Protein AF-A0A1A8MTJ3-F1 (afdb_monomer_lite)

Sequence (180 aa):
RNCRSVKGIQGRLRGGTGVELVFTKEMLSLSVSRVELHLQLSNPHRLDVLPIIPFMAKRNFPTRYSLTSVGDALELRVDLLFLFHQLQEAAGSAGQGSSSVNRWQVRLFSKEDLPDEKPSFGVLQDIGGDMWGDGVVPTLPALDLGLILGCSRAGAGIPCERGGVHLSHTPFMALHFRRS

Foldseek 3Di:
DFDKDKDKFFWDDDPPFFTWTFDFPVRLPFAFDWKKKKFKKFQQLPWDKDKDWPVCVVVVHHFDWDWDDDHRMIIIITTCVVVSVVVSVVSVVPPDDDDDRQTATEGEDFPVVDPPPDPPPVPPPDPPDDDPDDDDDPPPPRHYIYIYMWTDDPPHTDGCVVSRIDTPDGMMMMTIGGDD

Structure (mmCIF, N/CA/C/O backbone):
data_AF-A0A1A8MTJ3-F1
#
_entry.id   AF-A0A1A8MTJ3-F1
#
loop_
_atom_site.group_PDB
_atom_site.id
_atom_site.type_symbol
_atom_site.label_atom_id
_atom_site.label_alt_id
_atom_site.label_comp_id
_atom_site.label_asym_id
_atom_site.label_entity_id
_atom_site.label_seq_id
_atom_site.pdbx_PDB_ins_code
_atom_site.Cartn_x
_atom_site.Cartn_y
_atom_site.Cartn_z
_atom_site.occupancy
_atom_site.B_iso_or_equiv
_atom_site.auth_seq_id
_atom_site.auth_comp_id
_atom_site.auth_asym_id
_atom_site.auth_atom_id
_atom_site.pdbx_PDB_model_num
ATOM 1 N N . ARG A 1 1 ? -19.364 -20.459 11.140 1.00 47.44 1 ARG A N 1
ATOM 2 C CA . ARG A 1 1 ? -18.692 -19.860 9.958 1.00 47.44 1 ARG A CA 1
ATOM 3 C C . ARG A 1 1 ? -18.364 -18.408 10.308 1.00 47.44 1 ARG A C 1
ATOM 5 O O . ARG A 1 1 ? -19.293 -17.674 10.601 1.00 47.44 1 ARG A O 1
ATOM 12 N N . ASN A 1 2 ? -17.088 -18.009 10.368 1.00 57.38 2 ASN A N 1
ATOM 13 C CA . ASN A 1 2 ? -16.693 -16.638 10.734 1.00 57.38 2 ASN A CA 1
ATOM 14 C C . ASN A 1 2 ? -16.743 -15.724 9.503 1.00 57.38 2 ASN A C 1
ATOM 16 O O . ASN A 1 2 ? -15.823 -15.749 8.686 1.00 57.38 2 ASN A O 1
ATOM 20 N N . CYS A 1 3 ? -17.802 -14.925 9.369 1.00 65.94 3 CYS A N 1
ATOM 21 C CA . CYS A 1 3 ? -17.897 -13.905 8.327 1.00 65.94 3 CYS A CA 1
ATOM 22 C C . CYS A 1 3 ? -16.899 -12.776 8.616 1.00 65.94 3 CYS A C 1
ATOM 24 O O . CYS A 1 3 ? -17.062 -12.011 9.567 1.00 65.94 3 CYS A O 1
ATOM 26 N N . ARG A 1 4 ? -15.847 -12.674 7.799 1.00 81.75 4 ARG A N 1
ATOM 27 C CA . ARG A 1 4 ? -14.925 -11.533 7.823 1.00 81.75 4 ARG A CA 1
ATOM 28 C C . ARG A 1 4 ? -15.502 -10.431 6.942 1.00 81.75 4 ARG A C 1
ATOM 30 O O . ARG A 1 4 ? -15.884 -10.692 5.807 1.00 81.75 4 ARG A O 1
ATOM 37 N N . SER A 1 5 ? -15.586 -9.222 7.480 1.00 86.88 5 SER A N 1
ATOM 38 C CA . SER A 1 5 ? -16.018 -8.034 6.746 1.00 86.88 5 SER A CA 1
ATOM 39 C C . SER A 1 5 ? -14.805 -7.248 6.269 1.00 86.88 5 SER A C 1
ATOM 41 O O . SER A 1 5 ? -13.752 -7.271 6.908 1.00 86.88 5 SER A O 1
ATOM 43 N N . VAL A 1 6 ? -14.960 -6.557 5.142 1.00 89.31 6 VAL A N 1
ATOM 44 C CA . VAL A 1 6 ? -13.919 -5.707 4.557 1.00 89.31 6 VAL A CA 1
ATOM 45 C C . VAL A 1 6 ? -14.473 -4.301 4.387 1.00 89.31 6 VAL A C 1
ATOM 47 O O . VAL A 1 6 ? -15.604 -4.136 3.932 1.00 89.31 6 VAL A O 1
ATOM 50 N N . LYS A 1 7 ? -13.689 -3.289 4.762 1.00 89.81 7 LYS A N 1
ATOM 51 C CA . LYS A 1 7 ? -13.991 -1.881 4.492 1.00 89.81 7 LYS A CA 1
ATOM 52 C C . LYS A 1 7 ? -12.852 -1.267 3.690 1.00 89.81 7 LYS A C 1
ATOM 54 O O . LYS A 1 7 ? -11.717 -1.248 4.155 1.00 89.81 7 LYS A O 1
ATOM 59 N N . GLY A 1 8 ? -13.178 -0.783 2.494 1.00 90.75 8 GLY A N 1
ATOM 60 C CA . GLY A 1 8 ? -12.265 -0.014 1.655 1.00 90.75 8 GLY A CA 1
ATOM 61 C C . GLY A 1 8 ? -12.249 1.460 2.056 1.00 90.75 8 GLY A C 1
ATOM 62 O O . GLY A 1 8 ? -13.282 2.017 2.431 1.00 90.75 8 GLY A O 1
ATOM 63 N N . ILE A 1 9 ? -11.081 2.086 1.969 1.00 89.12 9 ILE A N 1
ATOM 64 C CA . ILE A 1 9 ? -10.860 3.513 2.198 1.00 89.12 9 ILE A CA 1
ATOM 65 C C . ILE A 1 9 ? -10.145 4.051 0.974 1.00 89.12 9 ILE A C 1
ATOM 67 O O . ILE A 1 9 ? -9.000 3.686 0.710 1.00 89.12 9 ILE A O 1
ATOM 71 N N . GLN A 1 10 ? -10.819 4.919 0.233 1.00 89.12 10 GLN A N 1
ATOM 72 C CA . GLN A 1 10 ? -10.225 5.526 -0.944 1.00 89.12 10 GLN A CA 1
ATOM 73 C C . GLN A 1 10 ? -9.253 6.634 -0.533 1.00 89.12 10 GLN A C 1
ATOM 75 O O . GLN A 1 10 ? -9.606 7.508 0.265 1.00 89.12 10 GLN A O 1
ATOM 80 N N . GLY A 1 11 ? -8.045 6.606 -1.094 1.00 85.19 11 GLY A N 1
ATOM 81 C CA . GLY A 1 11 ? -7.097 7.703 -0.970 1.00 85.19 11 GLY A CA 1
ATOM 82 C C . GLY A 1 11 ? -7.621 8.961 -1.656 1.00 85.19 11 GLY A C 1
ATOM 83 O O . GLY A 1 11 ? -8.259 8.897 -2.707 1.00 85.19 11 GLY A O 1
ATOM 84 N N . ARG A 1 12 ? -7.360 10.123 -1.061 1.00 83.12 12 ARG A N 1
ATOM 85 C CA . ARG A 1 12 ? -7.710 11.428 -1.627 1.00 83.12 12 ARG A CA 1
ATOM 86 C C . ARG A 1 12 ? -6.436 12.152 -2.022 1.00 83.12 12 ARG A C 1
ATOM 88 O O . ARG A 1 12 ? -5.570 12.365 -1.182 1.00 83.12 12 ARG A O 1
ATOM 95 N N . LEU A 1 13 ? -6.328 12.542 -3.288 1.00 75.56 13 LEU A N 1
ATOM 96 C CA . LEU A 1 13 ? -5.209 13.361 -3.746 1.00 75.56 13 LEU A CA 1
ATOM 97 C C . LEU A 1 13 ? -5.265 14.736 -3.072 1.00 75.56 13 LEU A C 1
ATOM 99 O O . LEU A 1 13 ? -6.319 15.375 -3.042 1.00 75.56 13 LEU A O 1
ATOM 103 N N . ARG A 1 14 ? -4.131 15.199 -2.545 1.00 71.12 14 ARG A N 1
ATOM 104 C CA . ARG A 1 14 ? -3.990 16.526 -1.942 1.00 71.12 14 ARG A CA 1
ATOM 105 C C . ARG A 1 14 ? -2.750 17.221 -2.492 1.00 71.12 14 ARG A C 1
ATOM 107 O O . ARG A 1 14 ? -1.659 16.665 -2.459 1.00 71.12 14 ARG A O 1
ATOM 114 N N . GLY A 1 15 ? -2.929 18.450 -2.983 1.00 63.28 15 GLY A N 1
ATOM 115 C CA . GLY A 1 15 ? -1.824 19.325 -3.397 1.00 63.28 15 GLY A CA 1
ATOM 116 C C . GLY A 1 15 ? -0.979 18.820 -4.573 1.00 63.28 15 GLY A C 1
ATOM 117 O O . GLY A 1 15 ? 0.126 19.307 -4.752 1.00 63.28 15 GLY A O 1
ATOM 118 N N . GLY A 1 16 ? -1.467 17.849 -5.351 1.00 58.81 16 GLY A N 1
ATOM 119 C CA . GLY A 1 16 ? -0.779 17.319 -6.537 1.00 58.81 16 GLY A CA 1
ATOM 120 C C . GLY A 1 16 ? 0.297 16.261 -6.269 1.00 58.81 16 GLY A C 1
ATOM 121 O O . GLY A 1 16 ? 0.667 15.564 -7.205 1.00 58.81 16 GLY A O 1
ATOM 122 N N . THR A 1 17 ? 0.750 16.087 -5.022 1.00 64.56 17 THR A N 1
ATOM 123 C CA . THR A 1 17 ? 1.890 15.203 -4.695 1.00 64.56 17 THR A CA 1
ATOM 124 C C . THR A 1 17 ? 1.617 14.184 -3.582 1.00 64.56 17 THR A C 1
ATOM 126 O O . THR A 1 17 ? 2.391 13.251 -3.411 1.00 64.56 17 THR A O 1
ATOM 129 N N . GLY A 1 18 ? 0.514 14.304 -2.829 1.00 71.06 18 GLY A N 1
ATOM 130 C CA . GLY A 1 18 ? 0.212 13.420 -1.691 1.00 71.06 18 GLY A CA 1
ATOM 131 C C . GLY A 1 18 ? -1.132 12.694 -1.786 1.00 71.06 18 GLY A C 1
ATOM 132 O O . GLY A 1 18 ? -2.064 13.171 -2.438 1.00 71.06 18 GLY A O 1
ATOM 133 N N . VAL A 1 19 ? -1.253 11.558 -1.086 1.00 78.56 19 VAL A N 1
ATOM 134 C CA . VAL A 1 19 ? -2.491 10.764 -0.973 1.00 78.56 19 VAL A CA 1
ATOM 135 C C . VAL A 1 19 ? -2.907 10.658 0.494 1.00 78.56 19 VAL A C 1
ATOM 137 O O . VAL A 1 19 ? -2.284 9.964 1.283 1.00 78.56 19 VAL A O 1
ATOM 140 N N . GLU A 1 20 ? -4.007 11.293 0.877 1.00 80.38 20 GLU A N 1
ATOM 141 C CA . GLU A 1 20 ? -4.513 11.223 2.249 1.00 80.38 20 GLU A CA 1
ATOM 142 C C . GLU A 1 20 ? -5.528 10.094 2.439 1.00 80.38 20 GLU A C 1
ATOM 144 O O . GLU A 1 20 ? -6.417 9.884 1.609 1.00 80.38 20 GLU A O 1
ATOM 149 N N . LEU A 1 21 ? -5.430 9.400 3.575 1.00 81.38 21 LEU A N 1
ATOM 150 C CA . LEU A 1 21 ? -6.361 8.358 4.002 1.00 81.38 21 LEU A CA 1
ATOM 151 C C . LEU A 1 21 ? -6.960 8.755 5.349 1.00 81.38 21 LEU A C 1
ATOM 153 O O . LEU A 1 21 ? -6.253 8.911 6.340 1.00 81.38 21 LEU A O 1
ATOM 157 N N . VAL A 1 22 ? -8.279 8.930 5.385 1.00 81.25 22 VAL A N 1
ATOM 158 C CA . VAL A 1 22 ? -8.980 9.431 6.572 1.00 81.25 22 VAL A CA 1
ATOM 159 C C . VAL A 1 22 ? -9.658 8.278 7.300 1.00 81.25 22 VAL A C 1
ATOM 161 O O . VAL A 1 22 ? -10.493 7.578 6.724 1.00 81.25 22 VAL A O 1
ATOM 164 N N . PHE A 1 23 ? -9.339 8.116 8.584 1.00 80.62 23 PHE A N 1
ATOM 165 C CA . PHE A 1 23 ? -10.019 7.168 9.460 1.00 80.62 23 PHE A CA 1
ATOM 166 C C . PHE A 1 23 ? -11.048 7.879 10.324 1.00 80.62 23 PHE A C 1
ATOM 168 O O . PHE A 1 23 ? -10.797 8.932 10.904 1.00 80.62 23 PHE A O 1
ATOM 175 N N . THR A 1 24 ? -12.216 7.264 10.424 1.00 81.56 24 THR A N 1
ATOM 176 C CA . THR A 1 24 ? -13.270 7.700 11.339 1.00 81.56 24 THR A CA 1
ATOM 177 C C . THR A 1 24 ? -13.133 6.975 12.675 1.00 81.56 24 THR A C 1
ATOM 179 O O . THR A 1 24 ? -12.492 5.921 12.756 1.00 81.56 24 THR A O 1
ATOM 182 N N . LYS A 1 25 ? -13.748 7.510 13.732 1.00 79.44 25 LYS A N 1
ATOM 183 C CA . LYS A 1 25 ? -13.713 6.888 15.062 1.00 79.44 25 LYS A CA 1
ATOM 184 C C . LYS A 1 25 ? -14.313 5.480 15.035 1.00 79.44 25 LYS A C 1
ATOM 186 O O . LYS A 1 25 ? -13.770 4.575 15.658 1.00 79.44 25 LYS A O 1
ATOM 191 N N . GLU A 1 26 ? -15.363 5.280 14.244 1.00 82.69 26 GLU A N 1
ATOM 192 C CA . GLU A 1 26 ? -16.036 3.992 14.063 1.00 82.69 26 GLU A CA 1
ATOM 193 C C . GLU A 1 26 ? -15.133 2.961 13.382 1.00 82.69 26 GLU A C 1
ATOM 195 O O . GLU A 1 26 ? -15.327 1.765 13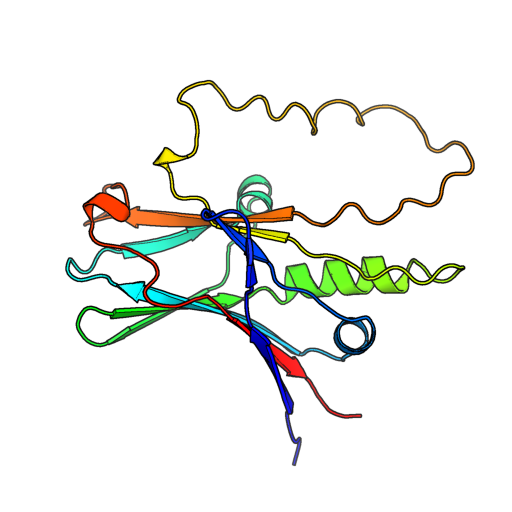.550 1.00 82.69 26 GLU A O 1
ATOM 200 N N . MET A 1 27 ? -14.161 3.403 12.580 1.00 83.56 27 MET A N 1
ATOM 201 C CA . MET A 1 27 ? -13.182 2.511 11.955 1.00 83.56 27 MET A CA 1
ATOM 202 C C . MET A 1 27 ? -12.068 2.145 12.927 1.00 83.56 27 MET A C 1
ATOM 204 O O . MET A 1 27 ? -11.638 0.995 12.949 1.00 83.56 27 MET A O 1
ATOM 208 N N . LEU A 1 28 ? -11.638 3.103 13.749 1.00 85.25 28 LEU A N 1
ATOM 209 C CA . LEU A 1 28 ? -10.637 2.884 14.792 1.00 85.25 28 LEU A CA 1
ATOM 210 C C . LEU A 1 28 ? -11.163 2.023 15.947 1.00 85.25 28 LEU A C 1
ATOM 212 O O . LEU A 1 28 ? -10.363 1.429 16.657 1.00 85.25 28 LEU A O 1
ATOM 216 N N . SER A 1 29 ? -12.478 1.893 16.125 1.00 85.19 29 SER A N 1
ATOM 217 C CA . SER A 1 29 ? -13.064 0.989 17.123 1.00 85.19 29 SER A CA 1
ATOM 218 C C . SER A 1 29 ? -13.241 -0.457 16.637 1.00 85.19 29 SER A C 1
ATOM 220 O O . SER A 1 29 ? -13.648 -1.316 17.418 1.00 85.19 29 SER A O 1
ATOM 222 N N . LEU A 1 30 ? -12.951 -0.761 15.366 1.00 87.06 30 LEU A N 1
ATOM 223 C CA . LEU A 1 30 ? -13.112 -2.113 14.828 1.00 87.06 30 LEU A CA 1
ATOM 224 C C . LEU A 1 30 ? -12.029 -3.064 15.354 1.00 87.06 30 LEU A C 1
ATOM 226 O O . LEU A 1 30 ? -10.851 -2.718 15.434 1.00 87.06 30 LEU A O 1
ATOM 230 N N . SER A 1 31 ? -12.406 -4.321 15.604 1.00 88.50 31 SER A N 1
ATOM 231 C CA . SER A 1 31 ? -11.446 -5.411 15.812 1.00 88.50 31 SER A CA 1
ATOM 232 C C . SER A 1 31 ? -10.861 -5.843 14.463 1.00 88.50 31 SER A C 1
ATOM 234 O O . SER A 1 31 ? -11.333 -6.779 13.803 1.00 88.50 31 SER A O 1
ATOM 236 N N . VAL A 1 32 ? -9.878 -5.070 14.001 1.00 89.69 32 VAL A N 1
ATOM 237 C CA . VAL A 1 32 ? -9.203 -5.273 12.721 1.00 89.69 32 VAL A CA 1
ATOM 238 C C . VAL A 1 32 ? -8.145 -6.366 12.855 1.00 89.69 32 VAL A C 1
ATOM 240 O O . VAL A 1 32 ? -7.379 -6.413 13.808 1.00 89.69 32 VAL A O 1
ATOM 243 N N . SER A 1 33 ? -8.128 -7.267 11.878 1.00 90.38 33 SER A N 1
ATOM 244 C CA . SER A 1 33 ? -7.227 -8.424 11.804 1.00 90.38 33 SER A CA 1
ATOM 245 C C . SER A 1 33 ? -6.190 -8.317 10.686 1.00 90.38 33 SER A C 1
ATOM 247 O O . SER A 1 33 ? -5.244 -9.098 10.659 1.00 90.38 33 SER A O 1
ATOM 249 N N . ARG A 1 34 ? -6.388 -7.392 9.739 1.00 91.56 34 ARG A N 1
ATOM 250 C CA . ARG A 1 34 ? -5.459 -7.087 8.647 1.00 91.56 34 ARG A CA 1
ATOM 251 C C . ARG A 1 34 ? -5.771 -5.703 8.082 1.00 91.56 34 ARG A C 1
ATOM 253 O O . ARG A 1 34 ? -6.943 -5.372 7.891 1.00 91.56 34 ARG A O 1
ATOM 260 N N . VAL A 1 35 ? -4.719 -4.941 7.800 1.00 92.88 35 VAL A N 1
ATOM 261 C CA . VAL A 1 35 ? -4.780 -3.626 7.157 1.00 92.88 35 VAL A CA 1
ATOM 262 C C . VAL A 1 35 ? -3.793 -3.618 6.009 1.00 92.88 35 VAL A C 1
ATOM 264 O O . VAL A 1 35 ? -2.599 -3.765 6.243 1.00 92.88 35 VAL A O 1
ATOM 267 N N . GLU A 1 36 ? -4.282 -3.450 4.788 1.00 95.12 36 GLU A N 1
ATOM 268 C CA . GLU A 1 36 ? -3.439 -3.455 3.592 1.00 95.12 36 GLU A CA 1
ATOM 269 C C . GLU A 1 36 ? -3.616 -2.148 2.821 1.00 95.12 36 GLU A C 1
ATOM 271 O O . GLU A 1 36 ? -4.739 -1.736 2.535 1.00 95.12 36 GLU A O 1
ATOM 276 N N . LEU A 1 37 ? -2.510 -1.487 2.483 1.00 93.25 37 LEU A N 1
ATOM 277 C CA . LEU A 1 37 ? -2.483 -0.415 1.491 1.00 93.25 37 LEU A CA 1
ATOM 278 C C . LEU A 1 37 ? -2.183 -1.024 0.126 1.00 93.25 37 LEU A C 1
ATOM 280 O O . LEU A 1 37 ? -1.150 -1.669 -0.044 1.00 93.25 37 LEU A O 1
ATOM 284 N N . HIS A 1 38 ? -3.072 -0.795 -0.833 1.00 94.88 38 HIS A N 1
ATOM 285 C CA . HIS A 1 38 ? -2.966 -1.302 -2.193 1.00 94.88 38 HIS A CA 1
ATOM 286 C C . HIS A 1 38 ? -2.509 -0.187 -3.130 1.00 94.88 38 HIS A C 1
ATOM 288 O O . HIS A 1 38 ? -3.153 0.861 -3.237 1.00 94.88 38 HIS A O 1
ATOM 294 N N . LEU A 1 39 ? -1.403 -0.437 -3.828 1.00 93.19 39 LEU A N 1
ATOM 295 C CA . LEU A 1 39 ? -0.857 0.416 -4.871 1.00 93.19 39 LEU A CA 1
ATOM 296 C C . LEU A 1 39 ? -0.869 -0.362 -6.184 1.00 93.19 39 LEU A C 1
ATOM 298 O O . LEU A 1 39 ? -0.390 -1.495 -6.248 1.00 93.19 39 LEU A O 1
ATOM 302 N N . GLN A 1 40 ? -1.390 0.264 -7.235 1.00 93.88 40 GLN A N 1
ATOM 303 C CA . GLN A 1 40 ? -1.208 -0.220 -8.598 1.00 93.88 40 GLN A CA 1
ATOM 304 C C . GLN A 1 40 ? -0.140 0.624 -9.269 1.00 93.88 40 GLN A C 1
ATOM 306 O O . GLN A 1 40 ? -0.276 1.846 -9.365 1.00 93.88 40 GLN A O 1
ATOM 311 N N . LEU A 1 41 ? 0.923 -0.043 -9.696 1.00 93.94 41 LEU A N 1
ATOM 312 C CA . LEU A 1 41 ? 2.089 0.569 -10.299 1.00 93.94 41 LEU A CA 1
ATOM 313 C C . LEU A 1 41 ? 2.232 0.071 -11.734 1.00 93.94 41 LEU A C 1
ATOM 315 O O . LEU A 1 41 ? 2.103 -1.123 -11.999 1.00 93.94 41 LEU A O 1
ATOM 319 N N . SER A 1 42 ? 2.562 0.974 -12.645 1.00 95.12 42 SER A N 1
ATOM 320 C CA . SER A 1 42 ? 3.178 0.598 -13.911 1.00 95.12 42 SER A CA 1
ATOM 321 C C . SER A 1 42 ? 4.609 0.144 -13.633 1.00 95.12 42 SER A C 1
ATOM 323 O O . SER A 1 42 ? 5.264 0.684 -12.746 1.00 95.12 42 SER A O 1
ATOM 325 N N . ASN A 1 43 ? 5.087 -0.877 -14.329 1.00 95.06 43 ASN A N 1
ATOM 326 C CA . ASN A 1 43 ? 6.440 -1.414 -14.227 1.00 95.06 43 ASN A CA 1
ATOM 327 C C . ASN A 1 43 ? 6.860 -2.096 -15.551 1.00 95.06 43 ASN A C 1
ATOM 329 O O . ASN A 1 43 ? 7.163 -3.295 -15.564 1.00 95.06 43 ASN A O 1
ATOM 333 N N . PRO A 1 44 ? 6.903 -1.357 -16.679 1.00 93.56 44 PRO A N 1
ATOM 334 C CA . PRO A 1 44 ? 7.158 -1.930 -18.007 1.00 93.56 44 PRO A CA 1
ATOM 335 C C . PRO A 1 44 ? 8.558 -2.542 -18.126 1.00 93.56 44 PRO A C 1
ATOM 337 O O . PRO A 1 44 ? 8.787 -3.481 -18.882 1.00 93.56 44 PRO A O 1
ATOM 340 N N . HIS A 1 45 ? 9.510 -2.042 -17.337 1.00 92.25 45 HIS A N 1
ATOM 341 C CA . HIS A 1 45 ? 10.882 -2.538 -17.328 1.00 92.25 45 HIS A CA 1
ATOM 342 C C . HIS A 1 45 ? 11.161 -3.572 -16.233 1.00 92.25 45 HIS A C 1
ATOM 344 O O . HIS A 1 45 ? 12.333 -3.883 -15.996 1.00 92.25 45 HIS A O 1
ATOM 350 N N . ARG A 1 46 ? 10.108 -4.077 -15.572 1.00 91.62 46 ARG A N 1
ATOM 351 C CA . ARG A 1 46 ? 10.153 -5.171 -14.590 1.00 91.62 46 ARG A CA 1
ATOM 352 C C . ARG A 1 46 ? 11.245 -4.991 -13.540 1.00 91.62 46 ARG A C 1
ATOM 354 O O . ARG A 1 46 ? 12.055 -5.882 -13.303 1.00 91.62 46 ARG A O 1
ATOM 361 N N . LEU A 1 47 ? 11.285 -3.803 -12.951 1.00 92.62 47 LEU A N 1
ATOM 362 C CA . LEU A 1 47 ? 12.188 -3.503 -11.851 1.00 92.62 47 LEU A CA 1
ATOM 363 C C . LEU A 1 47 ? 11.755 -4.213 -10.577 1.00 92.62 47 LEU A C 1
ATOM 365 O O . LEU A 1 47 ? 10.560 -4.421 -10.349 1.00 92.62 47 LEU A O 1
ATOM 369 N N . ASP A 1 48 ? 12.736 -4.499 -9.728 1.00 92.56 48 ASP A N 1
ATOM 370 C CA . ASP A 1 48 ? 12.499 -4.914 -8.355 1.00 92.56 48 ASP A CA 1
ATOM 371 C C . ASP A 1 48 ? 12.041 -3.681 -7.566 1.00 92.56 48 ASP A C 1
ATOM 373 O O . ASP A 1 48 ? 12.765 -2.687 -7.491 1.00 92.56 48 ASP A O 1
ATOM 377 N N . VAL A 1 49 ? 10.829 -3.721 -7.007 1.00 93.25 49 VAL A N 1
ATOM 378 C CA . VAL A 1 49 ? 10.226 -2.599 -6.267 1.00 93.25 49 VAL A CA 1
ATOM 379 C C . VAL A 1 49 ? 10.119 -2.951 -4.788 1.00 93.25 49 VAL A C 1
ATOM 381 O O . VAL A 1 49 ? 9.582 -3.993 -4.425 1.00 93.25 49 VAL A O 1
ATOM 384 N N . LEU A 1 50 ? 10.590 -2.058 -3.923 1.00 92.94 50 LEU A N 1
ATOM 385 C CA . LEU A 1 50 ? 10.625 -2.235 -2.476 1.00 92.94 50 LEU A CA 1
ATOM 386 C C . LEU A 1 50 ? 9.887 -1.083 -1.778 1.00 92.94 50 LEU A C 1
ATOM 388 O O . LEU A 1 50 ? 10.324 0.065 -1.887 1.00 92.94 50 LEU A O 1
ATOM 392 N N . PRO A 1 51 ? 8.800 -1.352 -1.033 1.00 92.75 51 PRO A N 1
ATOM 393 C CA . PRO A 1 51 ? 8.182 -0.346 -0.180 1.00 92.75 51 PRO A CA 1
ATOM 394 C C . PRO A 1 51 ? 9.037 -0.095 1.062 1.00 92.75 51 PRO A C 1
ATOM 396 O O . PRO A 1 51 ? 9.416 -1.023 1.778 1.00 92.75 51 PRO A O 1
ATOM 399 N N . ILE A 1 52 ? 9.295 1.174 1.355 1.00 88.50 52 ILE A N 1
ATOM 400 C CA . ILE A 1 52 ? 10.046 1.602 2.531 1.00 88.50 52 ILE A CA 1
ATOM 401 C C . ILE A 1 52 ? 9.198 2.602 3.303 1.00 88.50 52 ILE A C 1
ATOM 403 O O . ILE A 1 52 ? 8.886 3.678 2.799 1.00 88.50 52 ILE A O 1
ATOM 407 N N . ILE A 1 53 ? 8.863 2.267 4.548 1.00 87.44 53 ILE A N 1
ATOM 408 C CA . ILE A 1 53 ? 8.267 3.211 5.499 1.00 87.44 53 ILE A CA 1
ATOM 409 C C . ILE A 1 53 ? 9.410 3.788 6.346 1.00 87.44 53 ILE A C 1
ATOM 411 O O . ILE A 1 53 ? 9.920 3.079 7.221 1.00 87.44 53 ILE A O 1
ATOM 415 N N . PRO A 1 54 ? 9.847 5.050 6.141 1.00 84.50 54 PRO A N 1
ATOM 416 C CA . PRO A 1 54 ? 11.050 5.585 6.786 1.00 84.50 54 PRO A CA 1
ATOM 417 C C . PRO A 1 54 ? 11.003 5.529 8.317 1.00 84.50 54 PRO A C 1
ATOM 419 O O . PRO A 1 54 ? 12.017 5.272 8.962 1.00 84.50 54 PRO A O 1
ATOM 422 N N . PHE A 1 55 ? 9.817 5.712 8.906 1.00 80.62 55 PHE A N 1
ATOM 423 C CA . PHE A 1 55 ? 9.596 5.586 10.349 1.00 80.62 55 PHE A CA 1
ATOM 424 C C . PHE A 1 55 ? 9.938 4.184 10.884 1.00 80.62 55 PHE A C 1
ATOM 426 O O . PHE A 1 55 ? 10.488 4.064 11.982 1.00 80.62 55 PHE A O 1
ATOM 433 N N . MET A 1 56 ? 9.619 3.134 10.120 1.00 82.25 56 MET A N 1
ATOM 434 C CA . MET A 1 56 ? 9.923 1.744 10.469 1.00 82.25 56 MET A CA 1
ATOM 435 C C . MET A 1 56 ? 11.388 1.415 10.188 1.00 82.25 56 MET A C 1
ATOM 437 O O . MET A 1 56 ? 12.068 0.873 11.057 1.00 82.25 56 MET A O 1
ATOM 441 N N . ALA A 1 57 ? 11.894 1.825 9.021 1.00 84.12 57 ALA A N 1
ATOM 442 C CA . ALA A 1 57 ? 13.274 1.586 8.610 1.00 84.12 57 ALA A CA 1
ATOM 443 C C . ALA A 1 57 ? 14.288 2.174 9.605 1.00 84.12 57 ALA A C 1
ATOM 445 O O . ALA A 1 57 ? 15.212 1.481 10.016 1.00 84.12 57 ALA A O 1
ATOM 446 N N . LYS A 1 58 ? 14.067 3.409 10.086 1.00 85.44 58 LYS A N 1
ATOM 447 C CA . LYS A 1 58 ? 14.910 4.053 11.115 1.00 85.44 58 LYS A CA 1
ATOM 448 C C . LYS A 1 58 ? 14.994 3.272 12.432 1.00 85.44 58 LYS A C 1
ATOM 450 O O . LYS A 1 58 ? 15.929 3.474 13.196 1.00 85.44 58 LYS A O 1
ATOM 455 N N . ARG A 1 59 ? 14.009 2.418 12.715 1.00 82.38 59 ARG A N 1
ATOM 456 C CA . ARG A 1 59 ? 13.933 1.585 13.925 1.00 82.38 59 ARG A CA 1
ATOM 457 C C . ARG A 1 59 ? 14.241 0.114 13.649 1.00 82.38 59 ARG A C 1
ATOM 459 O O . ARG A 1 59 ? 13.967 -0.726 14.496 1.00 82.38 59 ARG A O 1
ATOM 466 N N . ASN A 1 60 ? 14.785 -0.201 12.472 1.00 81.81 60 ASN A N 1
ATOM 467 C CA . ASN A 1 60 ? 15.077 -1.563 12.025 1.00 81.81 60 ASN A CA 1
ATOM 468 C C . ASN A 1 60 ? 13.851 -2.493 12.005 1.00 81.81 60 ASN A C 1
ATOM 470 O O . ASN A 1 60 ? 13.989 -3.712 12.098 1.00 81.81 60 ASN A O 1
ATOM 474 N N . PHE A 1 61 ? 12.644 -1.936 11.852 1.00 81.81 61 PHE A N 1
ATOM 475 C CA . PHE A 1 61 ? 11.447 -2.739 11.635 1.00 81.81 61 PHE A CA 1
ATOM 476 C C . PHE A 1 61 ? 11.256 -3.009 10.138 1.00 81.81 61 PHE A C 1
ATOM 478 O O . PHE A 1 61 ? 11.253 -2.063 9.341 1.00 81.81 61 PHE A O 1
ATOM 485 N N . PRO A 1 62 ? 11.057 -4.275 9.730 1.00 82.06 62 PRO A N 1
ATOM 486 C CA . PRO A 1 62 ? 10.829 -4.603 8.332 1.00 82.06 62 PRO A CA 1
ATOM 487 C C . PRO A 1 62 ? 9.456 -4.095 7.879 1.00 82.06 62 PRO A C 1
ATOM 489 O O . PRO A 1 62 ? 8.455 -4.262 8.578 1.00 82.06 62 PRO A O 1
ATOM 492 N N . THR A 1 63 ? 9.394 -3.522 6.676 1.00 87.19 63 THR A N 1
ATOM 493 C CA . THR A 1 63 ? 8.113 -3.251 6.010 1.00 87.19 63 THR A CA 1
ATOM 494 C C . THR A 1 63 ? 7.599 -4.571 5.443 1.00 87.19 63 THR A C 1
ATOM 496 O O . THR A 1 63 ? 8.276 -5.198 4.632 1.00 87.19 63 THR A O 1
ATOM 499 N N . ARG A 1 64 ? 6.432 -5.033 5.900 1.00 92.00 64 ARG A N 1
ATOM 500 C CA . ARG A 1 64 ? 5.799 -6.257 5.390 1.00 92.00 64 ARG A CA 1
ATOM 501 C C . ARG A 1 64 ? 4.976 -5.920 4.154 1.00 92.00 64 ARG A C 1
ATOM 503 O O . ARG A 1 64 ? 4.157 -5.006 4.189 1.00 92.00 64 ARG A O 1
ATOM 510 N N . TYR A 1 65 ? 5.189 -6.651 3.068 1.00 94.50 65 TYR A N 1
ATOM 511 C CA . TYR A 1 65 ? 4.490 -6.408 1.813 1.00 94.50 65 TYR A CA 1
ATOM 512 C C . TYR A 1 65 ? 4.383 -7.674 0.962 1.00 94.50 65 TYR A C 1
ATOM 514 O O . TYR A 1 65 ? 5.061 -8.670 1.210 1.00 94.50 65 TYR A O 1
ATOM 522 N N . SER A 1 66 ? 3.523 -7.619 -0.050 1.00 94.44 66 SER A N 1
ATOM 523 C CA . SER A 1 66 ? 3.441 -8.616 -1.114 1.00 94.44 66 SER A CA 1
ATOM 524 C C . SER A 1 66 ? 3.369 -7.929 -2.472 1.00 94.44 66 SER A C 1
ATOM 526 O O . SER A 1 66 ? 2.849 -6.817 -2.591 1.00 94.44 66 SER A O 1
ATOM 528 N N . LEU A 1 67 ? 3.916 -8.600 -3.482 1.00 94.81 67 LEU A N 1
ATOM 529 C CA . LEU A 1 67 ? 3.953 -8.135 -4.860 1.00 94.81 67 LEU A CA 1
ATOM 530 C C . LEU A 1 67 ? 3.284 -9.164 -5.758 1.00 94.81 67 LEU A C 1
ATOM 532 O O . LEU A 1 67 ? 3.552 -10.358 -5.644 1.00 94.81 67 LEU A O 1
ATOM 536 N N . THR A 1 68 ? 2.435 -8.694 -6.662 1.00 93.81 68 THR A N 1
ATOM 537 C CA . THR A 1 68 ? 1.868 -9.508 -7.740 1.00 93.81 68 THR A CA 1
ATOM 538 C C . THR A 1 68 ? 2.089 -8.780 -9.057 1.00 93.81 68 THR A C 1
ATOM 540 O O . THR A 1 68 ? 1.622 -7.658 -9.225 1.00 93.81 68 THR A O 1
ATOM 543 N N . SER A 1 69 ? 2.824 -9.392 -9.986 1.00 90.81 69 SER A N 1
ATOM 544 C CA . SER A 1 69 ? 3.052 -8.824 -11.319 1.00 90.81 69 SER A CA 1
ATOM 545 C C . SER A 1 69 ? 2.046 -9.394 -12.315 1.00 90.81 69 SER A C 1
ATOM 547 O O . SER A 1 69 ? 1.818 -10.604 -12.348 1.00 90.81 69 SER A O 1
ATOM 549 N N . VAL A 1 70 ? 1.446 -8.516 -13.120 1.00 88.94 70 VAL A N 1
ATOM 550 C CA . VAL A 1 70 ? 0.515 -8.869 -14.196 1.00 88.94 70 VAL A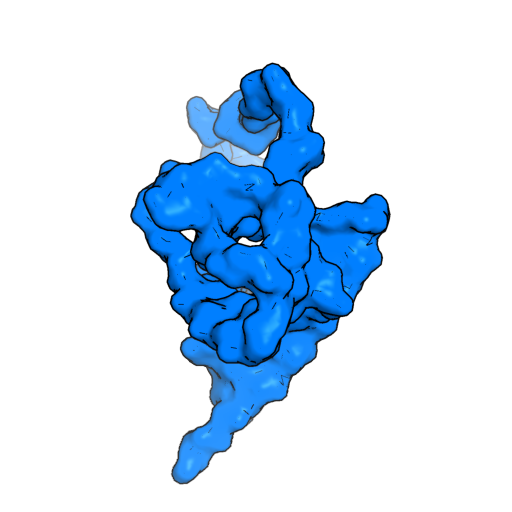 CA 1
ATOM 551 C C . VAL A 1 70 ? 0.885 -8.047 -15.428 1.00 88.94 70 VAL A C 1
ATOM 553 O O . VAL A 1 70 ? 0.582 -6.858 -15.508 1.00 88.94 70 VAL A O 1
ATOM 556 N N . GLY A 1 71 ? 1.557 -8.681 -16.392 1.00 89.06 71 GLY A N 1
ATOM 557 C CA . GLY A 1 71 ? 2.072 -7.993 -17.579 1.00 89.06 71 GLY A CA 1
ATOM 558 C C . GLY A 1 71 ? 3.078 -6.904 -17.201 1.00 89.06 71 GLY A C 1
ATOM 559 O O . GLY A 1 71 ? 4.062 -7.185 -16.519 1.00 89.06 71 GLY A O 1
ATOM 560 N N . ASP A 1 72 ? 2.797 -5.674 -17.624 1.00 91.75 72 ASP A N 1
ATOM 561 C CA . ASP A 1 72 ? 3.608 -4.490 -17.320 1.00 91.75 72 ASP A CA 1
ATOM 562 C C . ASP A 1 72 ? 3.135 -3.757 -16.059 1.00 91.75 72 ASP A C 1
ATOM 564 O O . ASP A 1 72 ? 3.647 -2.690 -15.740 1.00 91.75 72 ASP A O 1
ATOM 568 N N . ALA A 1 73 ? 2.154 -4.302 -15.336 1.00 93.25 73 ALA A N 1
ATOM 569 C CA . ALA A 1 73 ? 1.659 -3.747 -14.084 1.00 93.25 73 ALA A CA 1
ATOM 570 C C . ALA A 1 73 ? 2.132 -4.566 -12.875 1.00 93.25 73 ALA A C 1
ATOM 572 O O . ALA A 1 73 ? 2.399 -5.772 -12.945 1.00 93.25 73 ALA A O 1
ATOM 573 N N . LEU A 1 74 ? 2.203 -3.892 -11.734 1.00 94.81 74 LEU A N 1
ATOM 574 C CA . LEU A 1 74 ? 2.577 -4.443 -10.443 1.00 94.81 74 LEU A CA 1
ATOM 575 C C . LEU A 1 74 ? 1.549 -4.010 -9.394 1.00 94.81 74 LEU A C 1
ATOM 577 O O . LEU A 1 74 ? 1.350 -2.820 -9.150 1.00 94.81 74 LEU A O 1
ATOM 581 N N . GLU A 1 75 ? 0.907 -4.981 -8.751 1.00 95.50 75 GLU A N 1
ATOM 582 C CA . GLU A 1 75 ? 0.109 -4.746 -7.553 1.00 95.50 75 GLU A CA 1
ATOM 583 C C . GLU A 1 75 ? 1.000 -4.920 -6.320 1.00 95.50 75 GLU A C 1
ATOM 585 O O . GLU A 1 75 ? 1.505 -6.012 -6.043 1.00 95.50 75 GLU A O 1
ATOM 590 N N . LEU A 1 76 ? 1.179 -3.833 -5.574 1.00 95.25 76 LEU A N 1
ATOM 591 C CA . LEU A 1 76 ? 1.909 -3.799 -4.316 1.00 95.25 76 LEU A CA 1
ATOM 592 C C . LEU A 1 76 ? 0.919 -3.665 -3.158 1.00 95.25 76 LEU A C 1
ATOM 594 O O . LEU A 1 76 ? 0.148 -2.708 -3.098 1.00 95.25 76 LEU A O 1
ATOM 598 N N . ARG A 1 77 ? 0.969 -4.609 -2.214 1.00 96.00 77 ARG A N 1
ATOM 599 C CA . ARG A 1 77 ? 0.163 -4.581 -0.986 1.00 96.00 77 ARG A CA 1
ATOM 600 C C . ARG A 1 77 ? 1.077 -4.453 0.218 1.00 96.00 77 ARG A C 1
ATOM 602 O O . ARG A 1 77 ? 1.896 -5.340 0.448 1.00 96.00 77 ARG A O 1
ATOM 609 N N . VAL A 1 78 ? 0.937 -3.375 0.979 1.00 94.19 78 VAL A N 1
ATOM 610 C CA . VAL A 1 78 ? 1.741 -3.098 2.178 1.00 94.19 78 VAL A CA 1
ATOM 611 C C . VAL A 1 78 ? 0.897 -3.364 3.418 1.00 94.19 78 VAL A C 1
ATOM 613 O O . VAL A 1 78 ? -0.186 -2.799 3.551 1.00 94.19 78 VAL A O 1
ATOM 616 N N . ASP A 1 79 ? 1.385 -4.212 4.321 1.00 92.88 79 ASP A N 1
ATOM 617 C CA . ASP A 1 79 ? 0.726 -4.499 5.596 1.00 92.88 79 ASP A CA 1
ATOM 618 C C . ASP A 1 79 ? 1.015 -3.370 6.591 1.00 92.88 79 ASP A C 1
ATOM 620 O O . ASP A 1 79 ? 2.166 -3.067 6.914 1.00 92.88 79 ASP A O 1
ATOM 624 N N . LEU A 1 80 ? -0.055 -2.739 7.064 1.00 90.75 80 LEU A N 1
ATOM 625 C CA . LEU A 1 80 ? -0.022 -1.601 7.975 1.00 90.75 80 LEU A CA 1
ATOM 626 C C . LEU A 1 80 ? -0.722 -1.909 9.302 1.00 90.75 80 LEU A C 1
ATOM 628 O O . LEU A 1 80 ? -1.028 -0.984 10.053 1.00 90.75 80 LEU A O 1
ATOM 632 N N . LEU A 1 81 ? -0.983 -3.184 9.616 1.00 90.12 81 LEU A N 1
ATOM 633 C CA . LEU A 1 81 ? -1.721 -3.569 10.822 1.00 90.12 81 LEU A CA 1
ATOM 634 C C . LEU A 1 81 ? -1.058 -3.031 12.095 1.00 90.12 81 LEU A C 1
ATOM 636 O O . LEU A 1 81 ? -1.737 -2.490 12.962 1.00 90.12 81 LEU A O 1
ATOM 640 N N . PHE A 1 82 ? 0.272 -3.115 12.175 1.00 84.75 82 PHE A N 1
ATOM 641 C CA . PHE A 1 82 ? 1.039 -2.577 13.301 1.00 84.75 82 PHE A CA 1
ATOM 642 C C . PHE A 1 82 ? 0.806 -1.069 13.488 1.00 84.75 82 PHE A C 1
ATOM 644 O O . PHE A 1 82 ? 0.497 -0.613 14.584 1.00 84.75 82 PHE A O 1
ATOM 651 N N . LEU A 1 83 ? 0.896 -0.296 12.403 1.00 83.94 83 LEU A N 1
ATOM 652 C CA . LEU A 1 83 ? 0.698 1.155 12.442 1.00 83.94 83 LEU A CA 1
ATOM 653 C C . LEU A 1 83 ? -0.748 1.517 12.790 1.00 83.94 83 LEU A C 1
ATOM 655 O O . LEU A 1 83 ? -0.991 2.474 13.523 1.00 83.94 83 LEU A O 1
ATOM 659 N N . PHE A 1 84 ? -1.703 0.728 12.299 1.00 86.06 84 PHE A N 1
ATOM 660 C CA . PHE A 1 84 ? -3.107 0.895 12.634 1.00 86.06 84 PHE A CA 1
ATOM 661 C C . PHE A 1 84 ? -3.370 0.643 14.124 1.00 86.06 84 PHE A C 1
ATOM 663 O O . PHE A 1 84 ? -4.074 1.435 14.740 1.00 86.06 84 PHE A O 1
ATOM 670 N N . HIS A 1 85 ? -2.769 -0.386 14.732 1.00 84.69 85 HIS A N 1
ATOM 671 C CA . HIS A 1 85 ? -2.902 -0.632 16.173 1.00 84.69 85 HIS A CA 1
ATOM 672 C C . HIS A 1 85 ? -2.348 0.516 17.019 1.00 84.69 85 HIS A C 1
ATOM 674 O O . HIS A 1 85 ? -3.043 0.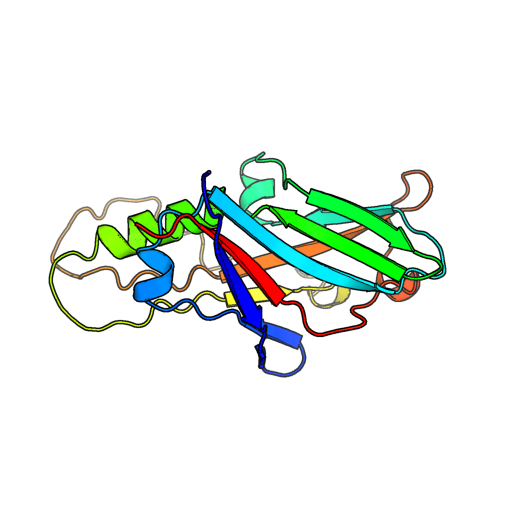968 17.926 1.00 84.69 85 HIS A O 1
ATOM 680 N N . GLN A 1 86 ? -1.187 1.081 16.664 1.00 79.31 86 GLN A N 1
ATOM 681 C CA . GLN A 1 86 ? -0.686 2.280 17.350 1.00 79.31 86 GLN A CA 1
ATOM 682 C C . GLN A 1 86 ? -1.674 3.455 17.260 1.00 79.31 86 GLN A C 1
ATOM 684 O O . GLN A 1 86 ? -1.836 4.211 18.217 1.00 79.31 86 GLN A O 1
ATOM 689 N N . LEU A 1 87 ? -2.370 3.601 16.128 1.00 80.06 87 LEU A N 1
ATOM 690 C CA . LEU A 1 87 ? -3.401 4.625 15.964 1.00 80.06 87 LEU A CA 1
ATOM 691 C C . LEU A 1 87 ? -4.657 4.327 16.806 1.00 80.06 87 LEU A C 1
ATOM 693 O O . LEU A 1 87 ? -5.258 5.258 17.343 1.00 80.06 87 LEU A O 1
ATOM 697 N N . GLN A 1 88 ? -5.048 3.057 16.953 1.00 83.62 88 GLN A N 1
ATOM 698 C CA . GLN A 1 88 ? -6.152 2.656 17.833 1.00 83.62 88 GLN A CA 1
ATOM 699 C C . GLN A 1 88 ? -5.834 2.926 19.309 1.00 83.62 88 GLN A C 1
ATOM 701 O O . GLN A 1 88 ? -6.676 3.478 20.012 1.00 83.62 88 GLN A O 1
ATOM 706 N N . GLU A 1 89 ? -4.627 2.588 19.770 1.00 77.06 89 GLU A N 1
ATOM 707 C CA . GLU A 1 89 ? -4.165 2.842 21.145 1.00 77.06 89 GLU A CA 1
ATOM 708 C C . GLU A 1 89 ? -4.159 4.335 21.473 1.00 77.06 89 GLU A C 1
ATOM 710 O O . GLU A 1 89 ? -4.673 4.761 22.511 1.00 77.06 89 GLU A O 1
ATOM 715 N N . ALA A 1 90 ? -3.639 5.136 20.543 1.00 71.69 90 ALA A N 1
ATOM 716 C CA . ALA A 1 90 ? -3.643 6.585 20.626 1.00 71.69 90 ALA A CA 1
ATOM 717 C C . ALA A 1 90 ? -5.077 7.140 20.723 1.00 71.69 90 ALA A C 1
ATOM 719 O O . ALA A 1 90 ? -5.377 7.961 21.588 1.00 71.69 90 ALA A O 1
ATOM 720 N N . ALA A 1 91 ? -5.991 6.648 19.879 1.00 69.19 91 ALA A N 1
ATOM 721 C CA . ALA A 1 91 ? -7.392 7.067 19.870 1.00 69.19 91 ALA A CA 1
ATOM 722 C C . ALA A 1 91 ? -8.183 6.615 21.112 1.00 69.19 91 ALA A C 1
ATOM 724 O O . ALA A 1 91 ? -9.083 7.329 21.553 1.00 69.19 91 ALA A O 1
ATOM 725 N N . GLY A 1 92 ? -7.873 5.437 21.660 1.00 61.69 92 GLY A N 1
ATOM 726 C CA . GLY A 1 92 ? -8.508 4.875 22.855 1.00 61.69 92 GLY A CA 1
ATOM 727 C C . GLY A 1 92 ? -8.021 5.514 24.156 1.00 61.69 92 GLY A C 1
ATOM 728 O O . GLY A 1 92 ? -8.805 5.668 25.089 1.00 61.69 92 GLY A O 1
ATOM 729 N N . SER A 1 93 ? -6.760 5.954 24.195 1.00 53.16 93 SER A N 1
ATOM 730 C CA . SER A 1 93 ? -6.178 6.681 25.334 1.00 53.16 93 SER A CA 1
ATOM 731 C C . SER A 1 93 ? -6.728 8.105 25.485 1.00 53.16 93 SER A C 1
ATOM 733 O O . SER A 1 93 ? -6.659 8.675 26.568 1.00 53.16 93 SER A O 1
ATOM 735 N N . ALA A 1 94 ? -7.351 8.668 24.441 1.00 49.91 94 ALA A N 1
ATOM 736 C CA . ALA A 1 94 ? -8.024 9.973 24.467 1.00 49.91 94 ALA A CA 1
ATOM 737 C C . ALA A 1 94 ? -9.405 9.933 25.168 1.00 49.91 94 ALA A C 1
ATOM 739 O O . ALA A 1 94 ? -10.345 10.643 24.802 1.00 49.91 94 ALA A O 1
ATOM 740 N N . GLY A 1 95 ? -9.550 9.070 26.172 1.00 43.22 95 GLY A N 1
ATOM 741 C CA . GLY A 1 95 ? -10.772 8.822 26.925 1.00 43.22 95 GLY A CA 1
ATOM 742 C C . GLY A 1 95 ? -11.129 9.902 27.945 1.00 43.22 95 GLY A C 1
ATOM 743 O O . GLY A 1 95 ? -11.553 9.538 29.030 1.00 43.22 95 GLY A O 1
ATOM 744 N N . GLN A 1 96 ? -10.998 11.197 27.628 1.00 42.91 96 GLN A N 1
ATOM 745 C CA . GLN A 1 96 ? -11.763 12.257 28.300 1.00 42.91 96 GLN A CA 1
ATOM 746 C C . GLN A 1 96 ? -11.766 13.562 27.479 1.00 42.91 96 GLN A C 1
ATOM 748 O O . GLN A 1 96 ? -10.893 14.408 27.617 1.00 42.91 96 GLN A O 1
ATOM 753 N N . GLY A 1 97 ? -12.798 13.745 26.648 1.00 39.59 97 GLY A N 1
ATOM 754 C CA . GLY A 1 97 ? -13.216 15.069 26.169 1.00 39.59 97 GLY A CA 1
ATOM 755 C C . GLY A 1 97 ? -12.775 15.490 24.759 1.00 39.59 97 GLY A C 1
ATOM 756 O O . GLY A 1 97 ? -11.604 15.483 24.405 1.00 39.59 97 GLY A O 1
ATOM 757 N N . SER A 1 98 ? -13.763 15.985 24.007 1.00 35.09 98 SER A N 1
ATOM 758 C CA . SER A 1 98 ? -13.720 16.654 22.694 1.00 35.09 98 SER A CA 1
ATOM 759 C C . SER A 1 98 ? -13.602 15.779 21.431 1.00 35.09 98 SER A C 1
ATOM 761 O O . SER A 1 98 ? -12.728 14.932 21.255 1.00 35.09 98 SER A O 1
ATOM 763 N N . SER A 1 99 ? -14.564 15.992 20.529 1.00 44.03 99 SER A N 1
ATOM 764 C CA . SER A 1 99 ? -14.710 15.334 19.234 1.00 44.03 99 SER A CA 1
ATOM 765 C C . SER A 1 99 ? -13.584 15.739 18.283 1.00 44.03 99 SER A C 1
ATOM 767 O O . SER A 1 99 ? -13.650 16.791 17.649 1.00 44.03 99 SER A O 1
ATOM 769 N N . SER A 1 100 ? -12.571 14.890 18.152 1.00 43.34 100 SER A N 1
ATOM 770 C CA . SER A 1 100 ? -11.469 15.108 17.217 1.00 43.34 100 SER A CA 1
ATOM 771 C C . SER A 1 100 ? -11.431 13.979 16.194 1.00 43.34 100 SER A C 1
ATOM 773 O O . SER A 1 100 ? -11.387 12.798 16.537 1.00 43.34 100 SER A O 1
ATOM 775 N N . VAL A 1 101 ? -11.500 14.342 14.914 1.00 39.44 101 VAL A N 1
ATOM 776 C CA . VAL A 1 101 ? -11.316 13.406 13.803 1.00 39.44 101 VAL A CA 1
ATOM 777 C C . VAL A 1 101 ? -9.815 13.152 13.689 1.00 39.44 101 VAL A C 1
ATOM 779 O O . VAL A 1 101 ? -9.067 14.060 13.327 1.00 39.44 101 VAL A O 1
ATOM 782 N N . ASN A 1 102 ? -9.357 11.944 14.015 1.00 43.84 102 ASN A N 1
ATOM 783 C CA . ASN A 1 102 ? -7.943 11.595 13.884 1.00 43.84 102 ASN A CA 1
ATOM 784 C C . ASN A 1 102 ? -7.564 11.575 12.396 1.00 43.84 102 ASN A C 1
ATOM 786 O O . ASN A 1 102 ? -7.974 10.694 11.639 1.00 43.84 102 ASN A O 1
ATOM 790 N N . ARG A 1 103 ? -6.804 12.584 11.959 1.00 37.44 103 ARG A N 1
ATOM 791 C CA . ARG A 1 103 ? -6.346 12.724 10.574 1.00 37.44 103 ARG A CA 1
ATOM 792 C C . ARG A 1 103 ? -5.012 12.004 10.413 1.00 37.44 103 ARG A C 1
ATOM 794 O O . ARG A 1 103 ? -4.009 12.437 10.971 1.00 37.44 103 ARG A O 1
ATOM 801 N N . TRP A 1 104 ? -5.004 10.931 9.632 1.00 40.50 104 TRP A N 1
ATOM 802 C CA . TRP A 1 104 ? -3.784 10.230 9.244 1.00 40.50 104 TRP A CA 1
ATOM 803 C C . TRP A 1 104 ? -3.318 10.743 7.878 1.00 40.50 104 TRP A C 1
ATOM 805 O O . TRP A 1 104 ? -4.129 10.893 6.963 1.00 40.50 104 TRP A O 1
ATOM 815 N N . GLN A 1 105 ? -2.036 11.078 7.752 1.00 39.56 105 GLN A N 1
ATOM 816 C CA . GLN A 1 105 ? -1.447 11.543 6.494 1.00 39.56 105 GLN A CA 1
ATOM 817 C C . GLN A 1 105 ? -0.470 10.471 6.017 1.00 39.56 105 GLN A C 1
ATOM 819 O O . GLN A 1 105 ? 0.388 10.036 6.781 1.00 39.56 105 GLN A O 1
ATOM 824 N N . VAL A 1 106 ? -0.628 10.018 4.771 1.00 37.62 106 VAL A N 1
ATOM 825 C CA . VAL A 1 106 ? 0.368 9.173 4.112 1.00 37.62 106 VAL A CA 1
ATOM 826 C C . VAL A 1 106 ? 0.966 9.967 2.972 1.00 37.62 106 VAL A C 1
ATOM 828 O O . VAL A 1 106 ? 0.311 10.215 1.964 1.00 37.62 106 VAL A O 1
ATOM 831 N N . ARG A 1 107 ? 2.211 10.405 3.109 1.00 36.97 107 ARG A N 1
ATOM 832 C CA . ARG A 1 107 ? 2.885 11.091 2.005 1.00 36.97 107 ARG A CA 1
ATOM 833 C C . ARG A 1 107 ? 3.683 10.083 1.193 1.00 36.97 107 ARG A C 1
ATOM 835 O O . ARG A 1 107 ? 4.592 9.434 1.700 1.00 36.97 107 ARG A O 1
ATOM 842 N N . LEU A 1 108 ? 3.310 9.916 -0.068 1.00 30.22 108 LEU A N 1
ATOM 843 C CA . LEU A 1 108 ? 4.100 9.138 -1.011 1.00 30.22 108 LEU A CA 1
ATOM 844 C C . LEU A 1 108 ? 5.136 10.083 -1.601 1.00 30.22 108 LEU A C 1
ATOM 846 O O . LEU A 1 108 ? 4.756 11.071 -2.214 1.00 30.22 108 LEU A O 1
ATOM 850 N N . PHE A 1 109 ? 6.417 9.812 -1.367 1.00 30.84 109 PHE A N 1
ATOM 851 C CA . PHE A 1 109 ? 7.500 10.610 -1.937 1.00 30.84 109 PHE A CA 1
ATOM 852 C C . PHE A 1 109 ? 8.308 9.752 -2.907 1.00 30.84 109 PHE A C 1
ATOM 854 O O . PHE A 1 109 ? 8.756 8.654 -2.554 1.00 30.84 109 PHE A O 1
ATOM 861 N N . SER A 1 110 ? 8.507 10.279 -4.114 1.00 25.38 110 SER A N 1
ATOM 862 C CA . SER A 1 110 ? 9.549 9.831 -5.036 1.00 25.38 110 SER A CA 1
ATOM 863 C C . SER A 1 110 ? 10.876 10.489 -4.653 1.00 25.38 110 SER A C 1
ATOM 865 O O . SER A 1 110 ? 10.916 11.591 -4.111 1.00 25.38 110 SER A O 1
ATOM 867 N N . LYS A 1 111 ? 11.989 9.797 -4.907 1.00 33.31 111 LYS A N 1
ATOM 868 C CA . LYS A 1 111 ? 13.337 10.164 -4.437 1.00 33.31 111 LYS A CA 1
ATOM 869 C C . LYS A 1 111 ? 13.825 11.549 -4.910 1.00 33.31 111 LYS A C 1
ATOM 871 O O . LYS A 1 111 ? 14.713 12.101 -4.271 1.00 33.31 111 LYS A O 1
ATOM 876 N N . GLU A 1 112 ? 13.256 12.100 -5.979 1.00 32.34 112 GLU A N 1
ATOM 877 C CA . GLU A 1 112 ? 13.603 13.417 -6.534 1.00 32.34 112 GLU A CA 1
ATOM 878 C C . GLU A 1 112 ? 12.890 14.616 -5.851 1.00 32.34 112 GLU A C 1
ATOM 880 O O . GLU A 1 112 ? 13.299 15.750 -6.077 1.00 32.34 112 GLU A O 1
ATOM 885 N N . ASP A 1 113 ? 11.924 14.399 -4.943 1.00 34.38 113 ASP A N 1
ATOM 886 C CA . ASP A 1 113 ? 11.303 15.470 -4.123 1.00 34.38 113 ASP A CA 1
ATOM 887 C C . ASP A 1 113 ? 12.105 15.828 -2.856 1.00 34.38 113 ASP A C 1
ATOM 889 O O . ASP A 1 113 ? 11.682 16.648 -2.034 1.00 34.38 113 ASP A O 1
ATOM 893 N N . LEU A 1 114 ? 13.259 15.191 -2.655 1.00 34.00 114 LEU A N 1
ATOM 894 C CA . LEU A 1 114 ? 14.172 15.522 -1.569 1.00 34.00 114 LEU A CA 1
ATOM 895 C C . LEU A 1 114 ? 15.259 16.453 -2.122 1.00 34.00 114 LEU A C 1
ATOM 897 O O . LEU A 1 114 ? 16.034 16.011 -2.972 1.00 34.00 114 LEU A O 1
ATOM 901 N N . PRO A 1 115 ? 15.347 17.717 -1.661 1.00 29.89 115 PRO A N 1
ATOM 902 C CA . PRO A 1 115 ? 16.491 18.553 -1.986 1.00 29.89 115 PRO A CA 1
ATOM 903 C C . PRO A 1 115 ? 17.775 17.838 -1.553 1.00 29.89 115 PRO A C 1
ATOM 905 O O . PRO A 1 115 ? 17.810 17.219 -0.489 1.00 29.89 115 PRO A O 1
ATOM 908 N N . ASP A 1 116 ? 18.832 17.956 -2.359 1.00 38.16 116 ASP A N 1
ATOM 909 C CA . ASP A 1 116 ? 20.185 17.408 -2.128 1.00 38.16 116 ASP A CA 1
ATOM 910 C C . ASP A 1 116 ? 20.919 18.097 -0.949 1.00 38.16 116 ASP A C 1
ATOM 912 O O . ASP A 1 116 ? 22.144 18.134 -0.846 1.00 38.16 116 ASP A O 1
ATOM 916 N N . GLU A 1 117 ? 20.146 18.672 -0.032 1.00 28.17 117 GLU A N 1
ATOM 917 C CA . GLU A 1 117 ? 20.579 19.219 1.233 1.00 28.17 117 GLU A CA 1
ATOM 918 C C . GLU A 1 117 ? 20.199 18.197 2.302 1.00 28.17 117 GLU A C 1
ATOM 920 O O . GLU A 1 117 ? 19.042 17.787 2.407 1.00 28.17 117 GLU A O 1
ATOM 925 N N . LYS A 1 118 ? 21.193 17.757 3.081 1.00 28.47 118 LYS A N 1
ATOM 926 C CA . LYS A 1 118 ? 21.037 16.947 4.298 1.00 28.47 118 LYS A CA 1
ATOM 927 C C . LYS A 1 118 ? 19.694 17.293 4.953 1.00 28.47 118 LYS A C 1
ATOM 929 O O . LYS A 1 118 ? 19.592 18.415 5.447 1.00 28.47 118 LYS A O 1
ATOM 934 N N . PRO A 1 119 ? 18.675 16.405 4.952 1.00 27.98 119 PRO A N 1
ATOM 935 C CA . PRO A 1 119 ? 17.373 16.779 5.463 1.00 27.98 119 PRO A CA 1
ATOM 936 C C . PRO A 1 119 ? 17.577 17.092 6.932 1.00 27.98 119 PRO A C 1
ATOM 938 O O . PRO A 1 119 ? 17.822 16.204 7.758 1.00 27.98 119 PRO A O 1
ATOM 941 N N . SER A 1 120 ? 17.539 18.380 7.248 1.00 25.66 120 SER A N 1
ATOM 942 C CA . SER A 1 120 ? 17.313 18.841 8.590 1.00 25.66 120 SER A CA 1
ATOM 943 C C . SER A 1 120 ? 15.946 18.274 8.945 1.00 25.66 120 SER A C 1
ATOM 945 O O . SER A 1 120 ? 14.889 18.788 8.594 1.00 25.66 120 SER A O 1
ATOM 947 N N . PHE A 1 121 ? 15.969 17.134 9.635 1.00 32.38 121 PHE A N 1
ATOM 948 C CA . PHE A 1 121 ? 14.874 16.654 10.462 1.00 32.38 121 PHE A CA 1
ATOM 949 C C . PHE A 1 121 ? 14.706 17.646 11.627 1.00 32.38 121 PHE A C 1
ATOM 951 O O . PHE A 1 121 ? 14.843 17.288 12.793 1.00 32.38 121 PHE A O 1
ATOM 958 N N . GLY A 1 122 ? 14.441 18.913 11.304 1.00 26.67 122 GLY A N 1
ATOM 959 C CA . GLY A 1 122 ? 14.299 20.041 12.219 1.00 26.67 122 GLY A CA 1
ATOM 960 C C . GLY A 1 122 ? 12.974 20.041 12.974 1.00 26.67 122 GLY A C 1
ATOM 961 O O . GLY A 1 122 ? 12.524 21.095 13.394 1.00 26.67 122 GLY A O 1
ATOM 962 N N . VAL A 1 123 ? 12.340 18.874 13.130 1.00 30.91 123 VAL A N 1
ATOM 963 C CA . VAL A 1 123 ? 11.230 18.644 14.070 1.00 30.91 123 VAL A CA 1
ATOM 964 C C . VAL A 1 123 ? 11.350 17.239 14.685 1.00 30.91 123 VAL A C 1
ATOM 966 O O . VAL A 1 123 ? 10.375 16.509 14.835 1.00 30.91 123 VAL A O 1
ATOM 969 N N . LEU A 1 124 ? 12.576 16.784 14.970 1.00 34.47 124 LEU A N 1
ATOM 970 C CA . LEU A 1 124 ? 12.795 15.574 15.781 1.00 34.47 124 LEU A CA 1
ATOM 971 C C . LEU A 1 124 ? 14.043 15.653 16.670 1.00 34.47 124 LEU A C 1
ATOM 973 O O . LEU A 1 124 ? 14.529 14.638 17.157 1.00 34.47 124 LEU A O 1
ATOM 977 N N . GLN A 1 125 ? 14.552 16.858 16.908 1.00 33.00 125 GLN A N 1
ATOM 978 C CA . GLN A 1 125 ? 15.586 17.111 17.906 1.00 33.00 125 GLN A CA 1
ATOM 979 C C . GLN A 1 125 ? 15.234 18.398 18.643 1.00 33.00 125 GLN A C 1
ATOM 981 O O . GLN A 1 125 ? 15.804 19.430 18.331 1.00 33.00 125 GLN A O 1
ATOM 986 N N . ASP A 1 126 ? 14.230 18.333 19.523 1.00 29.17 126 ASP A N 1
ATOM 987 C CA . ASP A 1 126 ? 14.338 18.937 20.861 1.00 29.17 126 ASP A CA 1
ATOM 988 C C . ASP A 1 126 ? 13.187 18.499 21.788 1.00 29.17 126 ASP A C 1
ATOM 990 O O . ASP A 1 126 ? 12.445 19.319 22.302 1.00 29.17 126 ASP A O 1
ATOM 994 N N . ILE A 1 127 ? 12.965 17.192 21.969 1.00 33.06 127 ILE A N 1
ATOM 995 C CA . ILE A 1 127 ? 12.290 16.692 23.186 1.00 33.06 127 ILE A CA 1
ATOM 996 C C . ILE A 1 127 ? 13.027 15.423 23.619 1.00 33.06 127 ILE A C 1
ATOM 998 O O . ILE A 1 127 ? 12.519 14.303 23.598 1.00 33.06 127 ILE A O 1
ATOM 1002 N N . GLY A 1 128 ? 14.307 15.616 23.913 1.00 34.66 128 GLY A N 1
ATOM 1003 C CA . GLY A 1 128 ? 15.115 14.726 24.729 1.00 34.66 128 GLY A CA 1
ATOM 1004 C C . GLY A 1 128 ? 15.586 15.531 25.930 1.00 34.66 128 GLY A C 1
ATOM 1005 O O . GLY A 1 128 ? 16.730 15.960 25.960 1.00 34.66 128 GLY A O 1
ATOM 1006 N N . GLY A 1 129 ? 14.679 15.792 26.867 1.00 30.20 129 GLY A N 1
ATOM 1007 C CA . GLY A 1 129 ? 14.968 16.552 28.079 1.00 30.20 129 GLY A CA 1
ATOM 1008 C C . GLY A 1 129 ? 13.682 16.989 28.765 1.00 30.20 129 GLY A C 1
ATOM 1009 O O . GLY A 1 129 ? 12.999 17.875 28.273 1.00 30.20 129 GLY A O 1
ATOM 1010 N N . ASP A 1 130 ? 13.345 16.302 29.854 1.00 34.69 130 ASP A N 1
ATOM 1011 C CA . ASP A 1 130 ? 12.533 16.767 30.982 1.00 34.69 130 ASP A CA 1
ATOM 1012 C C . ASP A 1 130 ? 11.307 17.639 30.681 1.00 34.69 130 ASP A C 1
ATOM 1014 O O . ASP A 1 130 ? 11.380 18.861 30.730 1.00 34.69 130 ASP A O 1
ATOM 1018 N N . MET A 1 131 ? 10.132 17.023 30.504 1.00 28.44 131 MET A N 1
ATOM 1019 C CA . MET A 1 131 ? 8.868 17.724 30.775 1.00 28.44 131 MET A CA 1
ATOM 1020 C C . MET A 1 131 ? 7.701 16.752 31.010 1.00 28.44 131 MET A C 1
ATOM 1022 O O . MET A 1 131 ? 6.747 16.656 30.243 1.00 28.44 131 MET A O 1
ATOM 1026 N N . TRP A 1 132 ? 7.765 16.003 32.113 1.00 33.72 132 TRP A N 1
ATOM 1027 C CA . TRP A 1 132 ? 6.550 15.521 32.780 1.00 33.72 132 TRP A CA 1
ATOM 1028 C C . TRP A 1 132 ? 6.063 16.642 33.697 1.00 33.72 132 TRP A C 1
ATOM 1030 O O . TRP A 1 132 ? 6.353 16.660 34.889 1.00 33.72 132 TRP A O 1
ATOM 1040 N N . GLY A 1 133 ? 5.390 17.629 33.113 1.00 25.88 133 GLY A N 1
ATOM 1041 C CA . GLY A 1 133 ? 4.923 18.804 33.833 1.00 25.88 133 GLY A CA 1
ATOM 1042 C C . GLY A 1 133 ? 3.778 19.485 33.100 1.00 25.88 133 GLY A C 1
ATOM 1043 O O . GLY A 1 133 ? 3.994 20.117 32.077 1.00 25.88 133 GLY A O 1
ATOM 1044 N N . ASP A 1 134 ? 2.595 19.344 33.690 1.00 30.14 134 ASP A N 1
ATOM 1045 C CA . ASP A 1 134 ? 1.412 20.197 33.560 1.00 30.14 134 ASP A CA 1
ATOM 1046 C C . ASP A 1 134 ? 0.636 20.233 32.220 1.00 30.14 134 ASP A C 1
ATOM 1048 O O . ASP A 1 134 ? 1.012 20.843 31.223 1.00 30.14 134 ASP A O 1
ATOM 1052 N N . GLY A 1 135 ? -0.554 19.626 32.254 1.00 32.34 135 GLY A N 1
ATOM 1053 C CA . GLY A 1 135 ? -1.771 20.370 31.919 1.00 32.34 135 GLY A CA 1
ATOM 1054 C C . GLY A 1 135 ? -2.152 20.621 30.459 1.00 32.34 135 GLY A C 1
ATOM 1055 O O . GLY A 1 135 ? -3.118 21.350 30.245 1.00 32.34 135 GLY A O 1
ATOM 1056 N N . VAL A 1 136 ? -1.498 20.031 29.452 1.00 26.27 136 VAL A N 1
ATOM 1057 C CA . VAL A 1 136 ? -1.934 20.183 28.047 1.00 26.27 136 VAL A CA 1
ATOM 1058 C C . VAL A 1 136 ? -2.167 18.824 27.396 1.00 26.27 136 VAL A C 1
ATOM 1060 O O . VAL A 1 136 ? -1.245 18.040 27.187 1.00 26.27 136 VAL A O 1
ATOM 1063 N N . VAL A 1 137 ? -3.435 18.545 27.077 1.00 28.02 137 VAL A N 1
ATOM 1064 C CA . VAL A 1 137 ? -3.873 17.349 26.346 1.00 28.02 137 VAL A CA 1
ATOM 1065 C C . VAL A 1 137 ? -3.084 17.267 25.034 1.00 28.02 137 VAL A C 1
ATOM 1067 O O . VAL A 1 137 ? -3.216 18.173 24.206 1.00 28.02 137 VAL A O 1
ATOM 1070 N N . PRO A 1 138 ? -2.283 16.214 24.788 1.00 34.06 138 PRO A N 1
ATOM 1071 C CA . PRO A 1 138 ? -1.627 16.066 23.507 1.00 34.06 138 PRO A CA 1
ATOM 1072 C C . PRO A 1 138 ? -2.703 15.677 22.497 1.00 34.06 138 PRO A C 1
ATOM 1074 O O . PRO A 1 138 ? -3.087 14.513 22.382 1.00 34.06 138 PRO A O 1
ATOM 1077 N N . THR A 1 139 ? -3.214 16.663 21.759 1.00 32.66 139 THR A N 1
ATOM 1078 C CA . THR A 1 139 ? -3.835 16.426 20.455 1.00 32.66 139 THR A CA 1
ATOM 1079 C C . THR A 1 139 ? -2.867 15.540 19.690 1.00 32.66 139 THR A C 1
ATOM 1081 O O . THR A 1 139 ? -1.750 15.971 19.409 1.00 32.66 139 THR A O 1
ATOM 1084 N N . LEU A 1 140 ? -3.259 14.289 19.439 1.00 37.66 140 LEU A N 1
ATOM 1085 C CA . LEU A 1 140 ? -2.418 13.309 18.765 1.00 37.66 140 LEU A CA 1
ATOM 1086 C C . LEU A 1 140 ? -1.847 13.967 17.506 1.00 37.66 140 LEU A C 1
ATOM 1088 O O . LEU A 1 140 ? -2.636 14.332 16.625 1.00 37.66 140 LEU A O 1
ATOM 1092 N N . PRO A 1 141 ? -0.522 14.189 17.416 1.00 45.44 141 PRO A N 1
ATOM 1093 C CA . PRO A 1 141 ? 0.049 14.759 16.214 1.00 45.44 141 PRO A CA 1
ATOM 1094 C C . PRO A 1 141 ? -0.351 13.830 15.076 1.00 45.44 141 PRO A C 1
ATOM 1096 O O . PRO A 1 141 ? -0.216 12.610 15.201 1.00 45.44 141 PRO A O 1
ATOM 1099 N N . ALA A 1 142 ? -0.931 14.398 14.015 1.00 49.56 142 ALA A N 1
ATOM 1100 C CA . ALA A 1 142 ? -1.270 13.659 12.809 1.00 49.56 142 ALA A CA 1
ATOM 1101 C C . ALA A 1 142 ? -0.070 12.775 12.468 1.00 49.56 142 ALA A C 1
ATOM 1103 O O . ALA A 1 142 ? 1.017 13.287 12.203 1.00 49.56 142 ALA A O 1
ATOM 1104 N N . LEU A 1 143 ? -0.242 11.458 12.591 1.00 55.56 143 LEU A N 1
ATOM 1105 C CA . LEU A 1 143 ? 0.831 10.507 12.358 1.00 55.56 143 LEU A CA 1
ATOM 1106 C C . LEU A 1 143 ? 1.096 10.534 10.848 1.00 55.56 143 LEU A C 1
ATOM 1108 O O . LEU A 1 143 ? 0.409 9.865 10.083 1.00 55.56 143 LEU A O 1
ATOM 1112 N N . ASP A 1 144 ? 2.006 11.415 10.430 1.00 61.47 144 ASP A N 1
ATOM 1113 C CA . ASP A 1 144 ? 2.407 11.606 9.039 1.00 61.47 144 ASP A CA 1
ATOM 1114 C C . ASP A 1 144 ? 3.445 10.539 8.701 1.00 61.47 144 ASP A C 1
ATOM 1116 O O . ASP A 1 144 ? 4.592 10.578 9.160 1.00 61.47 144 ASP A O 1
ATOM 1120 N N . LEU A 1 145 ? 3.006 9.513 7.978 1.00 69.88 145 LEU A N 1
ATOM 1121 C CA . LEU A 1 145 ? 3.836 8.374 7.623 1.00 69.88 145 LEU A CA 1
ATOM 1122 C C . LEU A 1 145 ? 4.108 8.381 6.132 1.00 69.88 145 LEU A C 1
ATOM 1124 O O . LEU A 1 145 ? 3.214 8.229 5.308 1.00 69.88 145 LEU A O 1
ATOM 1128 N N . GLY A 1 146 ? 5.382 8.529 5.787 1.00 78.12 146 GLY A N 1
ATOM 1129 C CA . GLY A 1 146 ? 5.814 8.417 4.407 1.00 78.12 146 GLY A CA 1
ATOM 1130 C C . GLY A 1 146 ? 5.870 6.963 3.942 1.00 78.12 146 GLY A C 1
ATOM 1131 O O . GLY A 1 146 ? 6.303 6.093 4.701 1.00 78.12 146 GLY A O 1
ATOM 1132 N N . LEU A 1 147 ? 5.508 6.708 2.687 1.00 85.38 147 LEU A N 1
ATOM 1133 C CA . LEU A 1 147 ? 5.902 5.489 1.979 1.00 85.38 147 LEU A CA 1
ATOM 1134 C C . LEU A 1 147 ? 6.719 5.891 0.749 1.00 85.38 147 LEU A C 1
ATOM 1136 O O . LEU A 1 147 ? 6.286 6.699 -0.067 1.00 85.38 147 LEU A O 1
ATOM 1140 N N . ILE A 1 148 ? 7.912 5.318 0.644 1.00 87.69 148 ILE A N 1
ATOM 1141 C CA . ILE A 1 148 ? 8.853 5.543 -0.451 1.00 87.69 148 ILE A CA 1
ATOM 1142 C C . ILE A 1 148 ? 8.997 4.238 -1.228 1.00 87.69 148 ILE A C 1
ATOM 1144 O O . ILE A 1 148 ? 9.015 3.158 -0.633 1.00 87.69 148 ILE A O 1
ATOM 1148 N N . LEU A 1 149 ? 9.123 4.337 -2.549 1.00 90.44 149 LEU A N 1
ATOM 1149 C CA . LEU A 1 149 ? 9.459 3.202 -3.403 1.00 90.44 149 LEU A CA 1
ATOM 1150 C C . LEU A 1 149 ? 10.959 3.215 -3.707 1.00 90.44 149 LEU A C 1
ATOM 1152 O O . LEU A 1 149 ? 11.483 4.161 -4.293 1.00 90.44 149 LEU A O 1
ATOM 1156 N N . GLY A 1 150 ? 11.653 2.159 -3.294 1.00 91.06 150 GLY A N 1
ATOM 1157 C CA . GLY A 1 150 ? 12.987 1.843 -3.787 1.00 91.06 150 GLY A CA 1
ATOM 1158 C C . GLY A 1 150 ? 12.876 0.966 -5.026 1.00 91.06 150 GLY A C 1
ATOM 1159 O O . GLY A 1 150 ? 12.120 -0.002 -5.008 1.00 91.06 150 GLY A O 1
ATOM 1160 N N . CYS A 1 151 ? 13.628 1.278 -6.080 1.00 92.62 151 CYS A N 1
ATOM 1161 C CA . CYS A 1 151 ? 13.710 0.431 -7.263 1.00 92.62 151 CYS A CA 1
ATOM 1162 C C . CYS A 1 151 ? 15.138 -0.059 -7.480 1.00 92.62 151 CYS A C 1
ATOM 1164 O O . CYS A 1 151 ? 16.106 0.675 -7.258 1.00 92.62 151 CYS A O 1
ATOM 1166 N N . SER A 1 152 ? 15.280 -1.300 -7.927 1.00 92.94 152 SER A N 1
ATOM 1167 C CA . SER A 1 152 ? 16.569 -1.859 -8.311 1.00 92.94 152 SER A CA 1
ATOM 1168 C C . SER A 1 152 ? 16.459 -2.759 -9.537 1.00 92.94 152 SER A C 1
ATOM 1170 O O . SER A 1 152 ? 15.382 -3.188 -9.955 1.00 92.94 152 SER A O 1
ATOM 1172 N N . ARG A 1 153 ? 17.611 -2.990 -10.163 1.00 91.12 153 ARG A N 1
ATOM 1173 C CA . ARG A 1 153 ? 17.791 -3.955 -11.244 1.00 91.12 153 ARG A CA 1
ATOM 1174 C C . ARG A 1 153 ? 19.057 -4.739 -10.963 1.00 91.12 153 ARG A C 1
ATOM 1176 O O . ARG A 1 153 ? 20.125 -4.141 -10.862 1.00 91.12 153 ARG A O 1
ATOM 1183 N N . ALA A 1 154 ? 18.939 -6.059 -10.832 1.00 88.94 154 ALA A N 1
ATOM 1184 C CA . ALA A 1 154 ? 20.073 -6.930 -10.511 1.00 88.94 154 ALA A CA 1
ATOM 1185 C C . ALA A 1 154 ? 20.863 -6.446 -9.272 1.00 88.94 154 ALA A C 1
ATOM 1187 O O . ALA A 1 154 ? 22.091 -6.459 -9.249 1.00 88.94 154 ALA A O 1
ATOM 1188 N N . GLY A 1 155 ? 20.146 -5.949 -8.258 1.00 86.50 155 GLY A N 1
ATOM 1189 C CA . GLY A 1 155 ? 20.729 -5.420 -7.021 1.00 86.50 155 GLY A CA 1
ATOM 1190 C C . GLY A 1 155 ? 21.264 -3.984 -7.097 1.00 86.50 155 GLY A C 1
ATOM 1191 O O . GLY A 1 155 ? 21.496 -3.379 -6.053 1.00 86.50 155 GLY A O 1
ATOM 1192 N N . ALA A 1 156 ? 21.401 -3.390 -8.286 1.00 89.44 156 ALA A N 1
ATOM 1193 C CA . ALA A 1 156 ? 21.790 -1.989 -8.429 1.00 89.44 156 ALA A CA 1
ATOM 1194 C C . ALA A 1 156 ? 20.572 -1.071 -8.258 1.00 89.44 156 ALA A C 1
ATOM 1196 O O . ALA A 1 156 ? 19.586 -1.192 -8.987 1.00 89.44 156 ALA A O 1
ATOM 1197 N N . GLY A 1 157 ? 20.632 -0.154 -7.290 1.00 89.50 157 GLY A N 1
ATOM 1198 C CA . GLY A 1 157 ? 19.566 0.816 -7.045 1.00 89.50 157 GLY A CA 1
ATOM 1199 C C . GLY A 1 157 ? 19.447 1.827 -8.184 1.00 89.50 157 GLY A C 1
ATOM 1200 O O . GLY A 1 157 ? 20.442 2.430 -8.583 1.00 89.50 157 GLY A O 1
ATOM 1201 N N . ILE A 1 158 ? 18.228 2.043 -8.676 1.00 90.19 158 ILE A N 1
ATOM 1202 C CA . ILE A 1 158 ? 17.927 3.030 -9.716 1.00 90.19 158 ILE A CA 1
ATOM 1203 C C . ILE A 1 158 ? 16.678 3.845 -9.355 1.00 90.19 158 ILE A C 1
ATOM 1205 O O . ILE A 1 158 ? 15.817 3.361 -8.619 1.00 90.19 158 ILE A O 1
ATOM 1209 N N . PRO A 1 159 ? 16.546 5.085 -9.850 1.00 89.25 159 PRO A N 1
ATOM 1210 C CA . PRO A 1 159 ? 15.333 5.872 -9.649 1.00 89.25 159 PRO A CA 1
ATOM 1211 C C . PRO A 1 159 ? 14.122 5.203 -10.306 1.00 89.25 159 PRO A C 1
ATOM 1213 O O . PRO A 1 159 ? 14.176 4.820 -11.477 1.00 89.25 159 PRO A O 1
ATOM 1216 N N . CYS A 1 160 ? 13.030 5.074 -9.550 1.00 89.12 160 CYS A N 1
ATOM 1217 C CA . CYS A 1 160 ? 11.812 4.400 -9.998 1.00 89.12 160 CYS A CA 1
ATOM 1218 C C . CYS A 1 160 ? 11.204 5.048 -11.249 1.00 89.12 160 CYS A C 1
ATOM 1220 O O . CYS A 1 160 ? 10.830 4.341 -12.183 1.00 89.12 160 CYS A O 1
ATOM 1222 N N . GLU A 1 161 ? 11.192 6.380 -11.318 1.00 87.12 161 GLU A N 1
ATOM 1223 C CA . GLU A 1 161 ? 10.596 7.128 -12.431 1.00 87.12 161 GLU A CA 1
ATOM 1224 C C . GLU A 1 161 ? 11.338 6.893 -13.751 1.00 87.12 161 GLU A C 1
ATOM 1226 O O . GLU A 1 161 ? 10.717 6.586 -14.767 1.00 87.12 161 GLU A O 1
ATOM 1231 N N . ARG A 1 162 ? 12.680 6.895 -13.725 1.00 87.31 162 ARG A N 1
ATOM 1232 C CA . ARG A 1 162 ? 13.512 6.493 -14.879 1.00 87.31 162 ARG A CA 1
ATOM 1233 C C . ARG A 1 162 ? 13.276 5.043 -15.296 1.00 87.31 162 ARG A C 1
ATOM 1235 O O . ARG A 1 162 ? 13.447 4.687 -16.457 1.00 87.31 162 ARG A O 1
ATOM 1242 N N . GLY A 1 163 ? 12.871 4.217 -14.341 1.00 85.44 163 GLY A N 1
ATOM 1243 C CA . GLY A 1 163 ? 12.436 2.845 -14.536 1.00 85.44 163 GLY A CA 1
ATOM 1244 C C . GLY A 1 163 ? 11.058 2.674 -15.166 1.00 85.44 163 GLY A C 1
ATOM 1245 O O . GLY A 1 163 ? 10.670 1.543 -15.455 1.00 85.44 163 GLY A O 1
ATOM 1246 N N . GLY A 1 164 ? 10.311 3.758 -15.374 1.00 89.56 164 GLY A N 1
ATOM 1247 C CA . GLY A 1 164 ? 8.909 3.704 -15.774 1.00 89.56 164 GLY A CA 1
ATOM 1248 C C . GLY A 1 164 ? 7.973 3.270 -14.644 1.00 89.56 164 GLY A C 1
ATOM 1249 O O . GLY A 1 164 ? 6.812 2.980 -14.922 1.00 89.56 164 GLY A O 1
ATOM 1250 N N . VAL A 1 165 ? 8.442 3.232 -13.390 1.00 92.62 165 VAL A N 1
ATOM 1251 C CA . VAL A 1 165 ? 7.612 2.873 -12.237 1.00 92.62 165 VAL A CA 1
ATOM 1252 C C . VAL A 1 165 ? 6.854 4.094 -11.741 1.00 92.62 165 VAL A C 1
ATOM 1254 O O . VAL A 1 165 ? 7.450 5.028 -11.213 1.00 92.62 165 VAL A O 1
ATOM 1257 N N . HIS A 1 166 ? 5.535 4.078 -11.909 1.00 90.31 166 HIS A N 1
ATOM 1258 C CA . HIS A 1 166 ? 4.641 5.161 -11.503 1.00 90.31 166 HIS A CA 1
ATOM 1259 C C . HIS A 1 166 ? 3.292 4.612 -11.042 1.00 90.31 166 HIS A C 1
ATOM 1261 O O . HIS A 1 166 ? 2.883 3.524 -11.445 1.00 90.31 166 HIS A O 1
ATOM 1267 N N . LEU A 1 167 ? 2.586 5.372 -10.205 1.00 89.44 167 LEU A N 1
ATOM 1268 C CA . LEU A 1 167 ? 1.219 5.047 -9.802 1.00 89.44 167 LEU A CA 1
ATOM 1269 C C . LEU A 1 167 ? 0.280 5.105 -11.007 1.00 89.44 167 LEU A C 1
ATOM 1271 O O . LEU A 1 167 ? 0.156 6.140 -11.654 1.00 89.44 167 LEU A O 1
ATOM 1275 N N . SER A 1 168 ? -0.415 4.003 -11.274 1.00 90.19 168 SER A N 1
ATOM 1276 C CA . SER A 1 168 ? -1.443 3.943 -12.318 1.00 90.19 168 SER A CA 1
ATOM 1277 C C . SER A 1 168 ? -2.802 4.426 -11.813 1.00 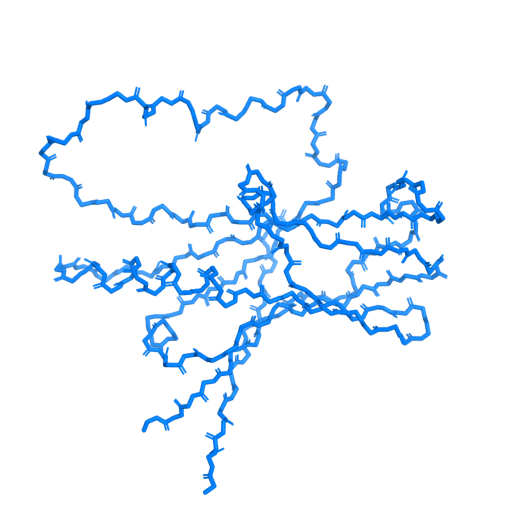90.19 168 SER A C 1
ATOM 1279 O O . SER A 1 168 ? -3.600 4.949 -12.582 1.00 90.19 168 SER A O 1
ATOM 1281 N N . HIS A 1 169 ? -3.066 4.264 -10.514 1.00 88.19 169 HIS A N 1
ATOM 1282 C CA . HIS A 1 169 ? -4.330 4.634 -9.882 1.00 88.19 169 HIS A CA 1
ATOM 1283 C C . HIS A 1 169 ? -4.096 5.231 -8.498 1.00 88.19 169 HIS A C 1
ATOM 1285 O O . HIS A 1 169 ? -3.073 4.981 -7.858 1.00 88.19 169 HIS A O 1
ATOM 1291 N N . THR A 1 170 ? -5.079 5.989 -8.006 1.00 89.06 170 THR A N 1
ATOM 1292 C CA . THR A 1 170 ? -5.063 6.469 -6.624 1.00 89.06 170 THR A CA 1
ATOM 1293 C C . THR A 1 170 ? -5.092 5.278 -5.656 1.00 89.06 170 THR A C 1
ATOM 1295 O O . THR A 1 170 ? -6.017 4.464 -5.741 1.00 89.06 170 THR A O 1
ATOM 1298 N N . PRO A 1 171 ? -4.125 5.175 -4.727 1.00 91.75 171 PRO A N 1
ATOM 1299 C CA . PRO A 1 171 ? -4.0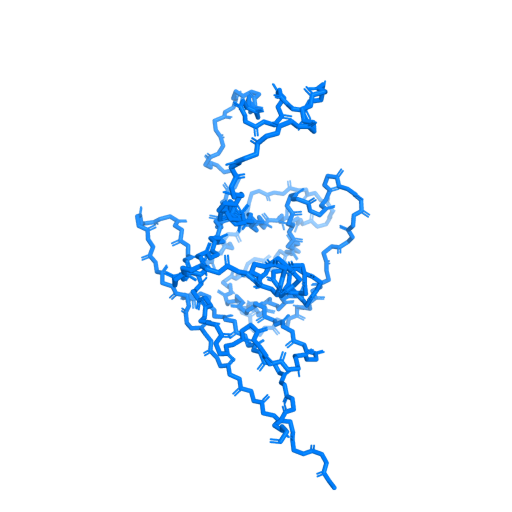82 4.106 -3.736 1.00 91.75 171 PRO A CA 1
ATOM 1300 C C . PRO A 1 171 ? -5.342 4.040 -2.873 1.00 91.75 171 PRO A C 1
ATOM 1302 O O . PRO A 1 171 ? -5.995 5.053 -2.609 1.00 91.75 171 PRO A O 1
ATOM 1305 N N . PHE A 1 172 ? -5.641 2.848 -2.366 1.00 92.31 172 PHE A N 1
ATOM 1306 C CA . PHE A 1 172 ? -6.713 2.630 -1.399 1.00 92.31 172 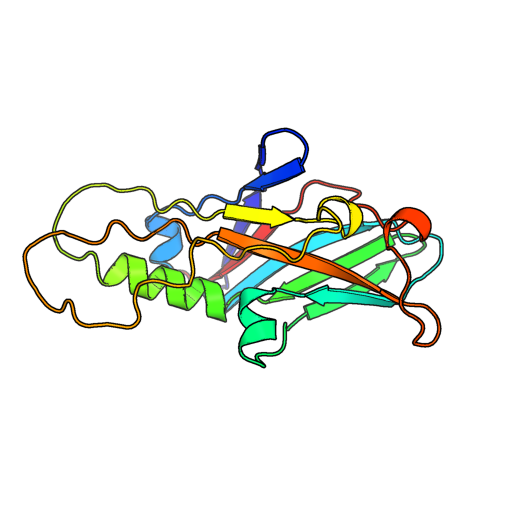PHE A CA 1
ATOM 1307 C C . PHE A 1 172 ? -6.251 1.687 -0.291 1.00 92.31 172 PHE A C 1
ATOM 1309 O O . PHE A 1 172 ? -5.317 0.905 -0.465 1.00 92.31 172 PHE A O 1
ATOM 1316 N N . MET A 1 173 ? -6.920 1.744 0.854 1.00 92.19 173 MET A N 1
ATOM 1317 C CA . MET A 1 173 ? -6.664 0.851 1.978 1.00 92.19 173 MET A CA 1
ATOM 1318 C C . MET A 1 173 ? -7.829 -0.110 2.201 1.00 92.19 173 MET A C 1
ATOM 1320 O O . MET A 1 173 ? -8.988 0.286 2.108 1.00 92.19 173 MET A O 1
ATOM 1324 N N . ALA A 1 174 ? -7.528 -1.358 2.546 1.00 94.81 174 ALA A N 1
ATOM 1325 C CA . ALA A 1 174 ? -8.496 -2.368 2.941 1.00 94.81 174 ALA A CA 1
ATOM 1326 C C . ALA A 1 174 ? -8.336 -2.726 4.427 1.00 94.81 174 ALA A C 1
ATOM 1328 O O . ALA A 1 174 ? -7.267 -3.141 4.873 1.00 94.81 174 ALA A O 1
ATOM 1329 N N . LEU A 1 175 ? -9.421 -2.593 5.192 1.00 93.00 175 LEU A N 1
ATOM 1330 C CA . LEU A 1 175 ? -9.525 -3.039 6.582 1.00 93.00 175 LEU A CA 1
ATOM 1331 C C . LEU A 1 175 ? -10.314 -4.346 6.647 1.00 93.00 175 LEU A C 1
ATOM 1333 O O . LEU A 1 175 ? -11.499 -4.363 6.315 1.00 93.00 175 LEU A O 1
ATOM 1337 N N . HIS A 1 176 ? -9.696 -5.422 7.126 1.00 92.25 176 HIS A N 1
ATOM 1338 C CA . HIS A 1 176 ? -10.359 -6.705 7.356 1.00 92.25 176 HIS A CA 1
ATOM 1339 C C . HIS A 1 176 ? -10.679 -6.878 8.837 1.00 92.25 176 HIS A C 1
ATOM 1341 O O . HIS A 1 176 ? -9.775 -7.013 9.663 1.00 92.25 176 HIS A O 1
ATOM 1347 N N . PHE A 1 177 ? -11.957 -6.952 9.182 1.00 89.88 177 PHE A N 1
ATOM 1348 C CA . PHE A 1 177 ? -12.417 -7.000 10.568 1.00 89.88 177 PHE A CA 1
ATOM 1349 C C . PHE A 1 177 ? -13.506 -8.050 10.764 1.00 89.88 177 PHE A C 1
ATOM 1351 O O . PHE A 1 177 ? -14.108 -8.561 9.813 1.00 89.88 177 PHE A O 1
ATOM 1358 N N . ARG A 1 178 ? -13.759 -8.395 12.024 1.00 83.88 178 ARG A N 1
ATOM 1359 C CA . ARG A 1 178 ? -14.926 -9.197 12.396 1.00 83.88 178 ARG A CA 1
ATOM 1360 C C . ARG A 1 178 ? -16.056 -8.258 12.788 1.00 83.88 178 ARG A C 1
ATOM 1362 O O . ARG A 1 178 ? -15.826 -7.308 13.529 1.00 83.88 178 ARG A O 1
ATOM 1369 N N . ARG A 1 179 ? -17.262 -8.524 12.285 1.00 68.81 179 ARG A N 1
ATOM 1370 C CA . ARG A 1 179 ? -18.466 -7.915 12.856 1.00 68.81 179 ARG A CA 1
ATOM 1371 C C . ARG A 1 179 ? -18.774 -8.662 14.148 1.00 68.81 179 ARG A C 1
ATOM 1373 O O . ARG A 1 179 ? -18.916 -9.884 14.106 1.00 68.81 179 ARG A O 1
ATOM 1380 N N . SER A 1 180 ? -18.753 -7.927 15.254 1.00 60.62 180 SER A N 1
ATOM 1381 C CA . SER A 1 180 ? -19.340 -8.330 16.533 1.00 60.62 180 SER A CA 1
ATOM 1382 C C . SER A 1 180 ? -20.855 -8.353 16.419 1.00 60.62 180 SER A C 1
ATOM 1384 O O . SER A 1 180 ? -21.373 -7.387 15.811 1.00 60.62 180 SER A O 1
#

Radius of gyration: 18.38 Å; chains: 1; bounding box: 41×40×52 Å

Organism: NCBI:txid704102

Secondary structure (DSSP, 8-state):
---EEEEEEE-EEETTTEEEEEPPHHHHTS-EEEEEEEEEEE-TT--EEEEE-HHHHTTTPPPPEEEEEETTEEEEEEE-HHHHHHHHHHHHH--SS-----EEEEEEE-GGGS-SS----TTSSS-SS----S---------EEEEEEEEEETTEEE-TTTTT-EESS--EEEEEEE--

pLDDT: mean 71.42, std 24.29, range [25.38, 96.0]